Protein AF-A0A6G3WSI2-F1 (afdb_monomer_lite)

Organism: NCBI:txid2706086

Radius of gyration: 18.44 Å; chains: 1; bounding box: 34×19×48 Å

Structure (mmCIF, N/CA/C/O backbone):
data_AF-A0A6G3WSI2-F1
#
_entry.id   AF-A0A6G3WSI2-F1
#
loop_
_atom_site.group_PDB
_atom_site.id
_atom_site.type_symbol
_atom_site.label_atom_id
_atom_site.label_alt_id
_atom_site.label_comp_id
_atom_site.label_asym_id
_atom_site.label_entity_id
_atom_site.label_seq_id
_atom_site.pdbx_PDB_ins_code
_atom_site.Cartn_x
_atom_site.Cartn_y
_atom_site.Cartn_z
_atom_site.occupancy
_atom_site.B_iso_or_equiv
_atom_site.auth_seq_id
_atom_site.auth_comp_id
_atom_site.auth_asym_id
_atom_site.auth_atom_id
_atom_site.pdbx_PDB_model_num
ATOM 1 N N . GLY A 1 1 ? 3.726 -7.099 2.460 1.00 93.56 1 GLY A N 1
ATOM 2 C CA . GLY A 1 1 ? 3.711 -7.947 1.250 1.00 93.56 1 GLY A CA 1
ATOM 3 C C . GLY A 1 1 ? 4.031 -7.149 0.002 1.00 93.56 1 GLY A C 1
ATOM 4 O O . GLY A 1 1 ? 3.224 -7.113 -0.920 1.00 93.56 1 GLY A O 1
ATOM 5 N N . SER A 1 2 ? 5.182 -6.479 -0.002 1.00 98.00 2 SER A N 1
ATOM 6 C CA . SER A 1 2 ? 5.679 -5.693 -1.137 1.00 98.00 2 SER A CA 1
ATOM 7 C C . SER A 1 2 ? 6.855 -6.367 -1.848 1.00 98.00 2 SER A C 1
ATOM 9 O O . SER A 1 2 ? 7.335 -5.828 -2.835 1.00 98.00 2 SER A O 1
ATOM 11 N N . HIS A 1 3 ? 7.327 -7.521 -1.362 1.00 98.38 3 HIS A N 1
ATOM 12 C CA . HIS A 1 3 ? 8.535 -8.191 -1.860 1.00 98.38 3 HIS A CA 1
ATOM 13 C C . HIS A 1 3 ? 8.467 -8.493 -3.364 1.00 98.38 3 HIS A C 1
ATOM 15 O O . HIS A 1 3 ? 9.374 -8.141 -4.099 1.00 98.38 3 HIS A O 1
ATOM 21 N N . ASP A 1 4 ? 7.345 -9.043 -3.822 1.00 98.19 4 ASP A N 1
ATOM 22 C CA . ASP A 1 4 ? 7.010 -9.311 -5.230 1.00 98.19 4 ASP A CA 1
ATOM 23 C C . ASP A 1 4 ? 6.839 -8.045 -6.093 1.00 98.19 4 ASP A C 1
ATOM 25 O O . ASP A 1 4 ? 6.733 -8.129 -7.311 1.00 98.19 4 ASP A O 1
ATOM 29 N N . LYS A 1 5 ? 6.777 -6.873 -5.458 1.00 98.50 5 LYS A N 1
ATOM 30 C CA . LYS A 1 5 ? 6.626 -5.550 -6.078 1.00 98.50 5 LYS A CA 1
ATOM 31 C C . LYS A 1 5 ? 7.802 -4.638 -5.723 1.00 98.50 5 LYS A C 1
ATOM 33 O O . LYS A 1 5 ? 7.622 -3.428 -5.578 1.00 98.50 5 LYS A O 1
ATOM 38 N N . THR A 1 6 ? 8.971 -5.228 -5.491 1.00 98.75 6 THR A N 1
ATOM 39 C CA . THR A 1 6 ? 10.223 -4.525 -5.200 1.00 98.75 6 THR A CA 1
ATOM 40 C C . THR A 1 6 ? 11.224 -4.846 -6.299 1.00 98.75 6 THR A C 1
ATOM 42 O O . THR A 1 6 ? 11.454 -6.019 -6.584 1.00 98.75 6 THR A O 1
ATOM 45 N N . PHE A 1 7 ? 11.813 -3.818 -6.903 1.00 98.56 7 PHE A N 1
ATOM 46 C CA . PHE A 1 7 ? 12.708 -3.954 -8.048 1.00 98.56 7 PHE A CA 1
ATOM 47 C C . PHE A 1 7 ? 13.904 -3.021 -7.891 1.00 98.56 7 PHE A C 1
ATOM 49 O O . PHE A 1 7 ? 13.730 -1.850 -7.556 1.00 98.56 7 PHE A O 1
ATOM 56 N N . GLU A 1 8 ? 15.100 -3.530 -8.169 1.00 98.62 8 GLU A N 1
ATOM 57 C CA . GLU A 1 8 ? 16.261 -2.688 -8.447 1.00 98.62 8 GLU A CA 1
ATOM 58 C C . GLU A 1 8 ? 16.169 -2.207 -9.898 1.00 98.62 8 GLU A C 1
ATOM 60 O O . GLU A 1 8 ? 15.942 -2.996 -10.820 1.00 98.62 8 GLU A O 1
ATOM 65 N N . ILE A 1 9 ? 16.278 -0.901 -10.101 1.00 98.62 9 ILE A N 1
ATOM 66 C CA . ILE A 1 9 ? 16.074 -0.269 -11.395 1.00 98.62 9 ILE A CA 1
ATOM 67 C C . ILE A 1 9 ? 17.347 -0.411 -12.239 1.00 98.62 9 ILE A C 1
ATOM 69 O O . ILE A 1 9 ? 18.409 0.047 -11.827 1.00 98.62 9 ILE A O 1
ATOM 73 N N . PRO A 1 10 ? 17.277 -0.987 -13.451 1.00 98.00 10 PRO A N 1
ATOM 74 C CA . PRO A 1 10 ? 18.475 -1.240 -14.251 1.00 98.00 10 PRO A CA 1
ATOM 75 C C . PRO A 1 10 ? 19.008 0.010 -14.968 1.00 98.00 10 PRO A C 1
ATOM 77 O O . PRO A 1 10 ? 20.179 0.054 -15.334 1.00 98.00 10 PRO A O 1
ATOM 80 N N . ALA A 1 11 ? 18.159 1.014 -15.210 1.00 98.50 11 ALA A N 1
ATOM 81 C CA . ALA A 1 11 ? 18.508 2.214 -15.964 1.00 98.50 11 ALA A CA 1
ATOM 82 C C . ALA A 1 11 ? 17.651 3.415 -15.545 1.00 98.50 11 ALA A C 1
ATOM 84 O O . ALA A 1 11 ? 16.480 3.261 -15.199 1.00 98.50 11 ALA A O 1
ATOM 85 N N . THR A 1 12 ? 18.226 4.615 -15.633 1.00 98.69 12 THR A N 1
ATOM 86 C CA . THR A 1 12 ? 17.524 5.875 -15.360 1.00 98.69 12 THR A CA 1
ATOM 87 C C . THR A 1 12 ? 16.317 6.054 -16.278 1.00 98.69 12 THR A C 1
ATOM 89 O O . THR A 1 12 ? 16.409 5.851 -17.489 1.00 98.69 12 THR A O 1
ATOM 92 N N . GLY A 1 13 ? 15.190 6.472 -15.708 1.00 98.44 13 GLY A N 1
ATOM 93 C CA . GLY A 1 13 ? 13.939 6.657 -16.426 1.00 98.44 13 GLY A CA 1
ATOM 94 C C . GLY A 1 13 ? 12.769 6.916 -15.484 1.00 98.44 13 GLY A C 1
ATOM 95 O O . GLY A 1 13 ? 12.881 7.654 -14.505 1.00 98.44 13 GLY A O 1
ATOM 96 N N . THR A 1 14 ? 11.625 6.308 -15.789 1.00 98.56 14 THR A N 1
ATOM 97 C CA . THR A 1 14 ? 10.379 6.512 -15.045 1.00 98.56 14 THR A CA 1
ATOM 98 C C . THR A 1 14 ? 9.655 5.188 -14.849 1.00 98.56 14 THR A C 1
ATOM 100 O O . THR A 1 14 ? 9.413 4.463 -15.814 1.00 98.56 14 THR A O 1
ATOM 103 N N . VAL A 1 15 ? 9.261 4.892 -13.611 1.00 98.50 15 VAL A N 1
ATOM 104 C CA . VAL A 1 15 ? 8.339 3.794 -13.298 1.00 98.50 15 VAL A CA 1
ATOM 105 C C . VAL A 1 15 ? 6.913 4.329 -13.332 1.00 98.50 15 VAL A C 1
ATOM 107 O O . VAL A 1 15 ? 6.612 5.342 -12.702 1.00 98.50 15 VAL A O 1
ATOM 110 N N . ARG A 1 16 ? 6.026 3.633 -14.048 1.00 98.50 16 ARG A N 1
ATOM 111 C CA . ARG A 1 16 ? 4.589 3.927 -14.109 1.00 98.50 16 ARG A CA 1
ATOM 112 C C . ARG A 1 16 ? 3.786 2.734 -13.625 1.00 98.50 16 ARG A C 1
ATOM 114 O O . ARG A 1 16 ? 4.037 1.607 -14.047 1.00 98.50 16 ARG A O 1
ATOM 121 N N . VAL A 1 17 ? 2.786 3.002 -12.796 1.00 98.19 17 VAL A N 1
ATOM 122 C CA . VAL A 1 17 ? 1.722 2.046 -12.487 1.00 98.19 17 VAL A CA 1
ATOM 123 C C . VAL A 1 17 ? 0.522 2.441 -13.333 1.00 98.19 17 VAL A C 1
ATOM 125 O O . VAL A 1 17 ? 0.040 3.568 -13.228 1.00 98.19 17 VAL A O 1
ATOM 128 N N . VAL A 1 18 ? 0.071 1.529 -14.191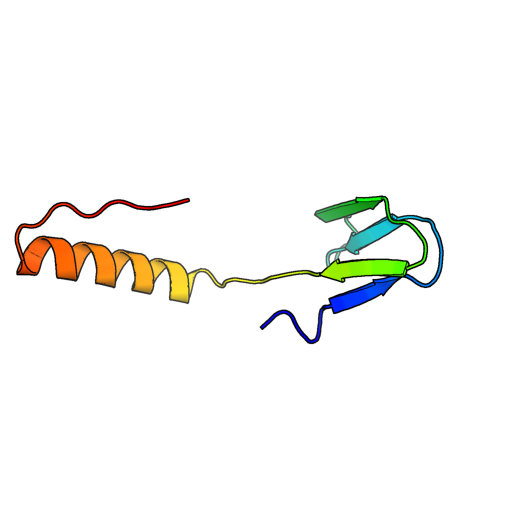 1.00 98.44 18 VAL A N 1
ATOM 129 C CA . VAL A 1 18 ? -1.062 1.738 -15.098 1.00 98.44 18 VAL A CA 1
ATOM 130 C C . VAL A 1 18 ? -2.217 0.825 -14.715 1.00 98.44 18 VAL A C 1
ATOM 132 O O . VAL A 1 18 ? -1.998 -0.328 -14.337 1.00 98.44 18 VAL A O 1
ATOM 135 N N . ASP A 1 19 ? -3.440 1.341 -14.780 1.00 97.81 19 ASP A N 1
ATOM 136 C CA . ASP A 1 19 ? -4.638 0.531 -14.581 1.00 97.81 19 ASP A CA 1
ATOM 137 C C . ASP A 1 19 ? -5.014 -0.259 -15.848 1.00 97.81 19 ASP A C 1
ATOM 139 O O . ASP A 1 19 ? -4.369 -0.165 -16.896 1.00 97.81 19 ASP A O 1
ATOM 143 N N . ALA A 1 20 ? -6.082 -1.053 -15.760 1.00 98.06 20 ALA A N 1
ATOM 144 C CA . ALA A 1 20 ? -6.544 -1.884 -16.870 1.00 98.06 20 ALA A CA 1
ATOM 145 C C . ALA A 1 20 ? -7.059 -1.084 -18.085 1.00 98.06 20 ALA A C 1
ATOM 147 O O . ALA A 1 20 ? -7.162 -1.645 -19.173 1.00 98.06 20 ALA A O 1
ATOM 148 N N . SER A 1 21 ? -7.381 0.204 -17.919 1.00 98.06 21 SER A N 1
ATOM 149 C CA . SER A 1 21 ? -7.756 1.103 -19.019 1.00 98.06 21 SER A CA 1
ATOM 150 C C . SER A 1 21 ? -6.540 1.732 -19.712 1.00 98.06 21 SER A C 1
ATOM 152 O O . SER A 1 21 ? -6.685 2.365 -20.756 1.00 98.06 21 SER A O 1
ATOM 154 N N . GLY A 1 22 ? -5.341 1.544 -19.150 1.00 97.69 22 GLY A N 1
ATOM 155 C CA . GLY A 1 22 ? -4.103 2.173 -19.601 1.00 97.69 22 GLY A CA 1
ATOM 156 C C . GLY A 1 22 ? -3.851 3.548 -18.979 1.00 97.69 22 GLY A C 1
ATOM 157 O O . GLY A 1 22 ? -2.877 4.206 -19.346 1.00 97.69 22 GLY A O 1
ATOM 158 N N . ALA A 1 23 ? -4.685 3.991 -18.034 1.00 98.50 23 ALA A N 1
ATOM 159 C CA . ALA A 1 23 ? -4.466 5.247 -17.333 1.00 98.50 23 ALA A CA 1
ATOM 160 C C . ALA A 1 23 ? -3.318 5.100 -16.325 1.00 98.50 23 ALA A C 1
ATOM 162 O O . ALA A 1 23 ? -3.244 4.122 -15.578 1.00 98.50 23 ALA A O 1
ATOM 163 N N . VAL A 1 24 ? -2.416 6.082 -16.290 1.00 98.38 24 VAL A N 1
ATOM 164 C CA . VAL A 1 24 ? -1.340 6.137 -15.292 1.00 98.38 24 VAL A CA 1
ATOM 165 C C . VAL A 1 24 ? -1.939 6.563 -13.952 1.00 98.38 24 VAL A C 1
ATOM 167 O O . VAL A 1 24 ? -2.494 7.654 -13.846 1.00 98.38 24 VAL A O 1
ATOM 170 N N . VAL A 1 25 ? -1.810 5.715 -12.929 1.00 98.12 25 VAL A N 1
ATOM 171 C CA . VAL A 1 25 ? -2.310 5.986 -11.569 1.00 98.12 25 VAL A CA 1
ATOM 172 C C . VAL A 1 25 ? -1.206 6.419 -10.606 1.00 98.12 25 VAL A C 1
ATOM 174 O O . VAL A 1 25 ? -1.487 7.108 -9.631 1.00 98.12 25 VAL A O 1
ATOM 177 N N . LEU A 1 26 ? 0.047 6.041 -10.880 1.00 98.25 26 LEU A N 1
ATOM 178 C CA . LEU A 1 26 ? 1.244 6.495 -10.164 1.00 98.25 26 LEU A CA 1
ATOM 179 C C . LEU A 1 26 ? 2.413 6.618 -11.146 1.00 98.25 26 LEU A C 1
ATOM 181 O O . LEU A 1 26 ? 2.553 5.795 -12.054 1.00 98.25 26 LEU A O 1
ATOM 185 N N . GLU A 1 27 ? 3.285 7.598 -10.925 1.00 98.31 27 GLU A N 1
ATOM 186 C CA . GLU A 1 27 ? 4.494 7.825 -11.717 1.00 98.31 27 GLU A CA 1
ATOM 187 C C . GLU A 1 27 ? 5.647 8.273 -10.809 1.00 98.31 27 GLU A C 1
ATOM 189 O O . GLU A 1 27 ? 5.444 9.082 -9.905 1.00 98.31 27 GLU A O 1
ATOM 194 N N . GLN A 1 28 ? 6.851 7.746 -11.039 1.00 98.62 28 GLN A N 1
ATOM 195 C CA . GLN A 1 28 ? 8.049 8.075 -10.265 1.00 98.62 28 GLN A CA 1
ATOM 196 C C . GLN A 1 28 ? 9.279 8.122 -11.177 1.00 98.62 28 GLN A C 1
ATOM 198 O O . GLN A 1 28 ? 9.576 7.149 -11.873 1.00 98.62 28 GLN A O 1
ATOM 203 N N . ALA A 1 29 ? 10.025 9.229 -11.147 1.00 98.62 29 ALA A N 1
ATOM 204 C CA . ALA A 1 29 ? 11.355 9.296 -11.753 1.00 98.62 29 ALA A CA 1
ATOM 205 C C . ALA A 1 29 ? 12.350 8.465 -10.927 1.00 98.62 29 ALA A C 1
ATOM 207 O O . ALA A 1 29 ? 12.326 8.532 -9.695 1.00 98.62 29 ALA A O 1
ATOM 208 N N . VAL A 1 30 ? 13.196 7.691 -11.608 1.00 98.69 30 VAL A N 1
ATOM 209 C CA . VAL A 1 30 ? 14.153 6.749 -11.007 1.00 98.69 30 VAL A CA 1
ATOM 210 C C . VAL A 1 30 ? 15.494 6.769 -11.743 1.00 98.69 30 VAL A C 1
ATOM 212 O O . VAL A 1 30 ? 15.550 7.060 -12.940 1.00 98.69 30 VAL A O 1
ATOM 215 N N . GLY A 1 31 ? 16.570 6.440 -11.037 1.00 98.62 31 GLY A N 1
ATOM 216 C CA . GLY A 1 31 ? 17.920 6.216 -11.551 1.00 98.62 31 GLY A CA 1
ATOM 217 C C . GLY A 1 31 ? 18.300 4.732 -11.624 1.00 98.62 31 GLY A C 1
ATOM 218 O O . GLY A 1 31 ? 17.636 3.875 -11.046 1.00 98.62 31 GLY A O 1
ATOM 219 N N . ALA A 1 32 ? 19.395 4.419 -12.322 1.00 98.62 32 ALA A N 1
ATOM 220 C CA . ALA A 1 32 ? 20.001 3.085 -12.267 1.00 98.62 32 ALA A CA 1
ATOM 221 C C . ALA A 1 32 ? 20.501 2.765 -10.843 1.00 98.62 32 ALA A C 1
ATOM 223 O O . ALA A 1 32 ? 21.186 3.585 -10.234 1.00 98.62 32 ALA A O 1
ATOM 224 N N . GLY A 1 33 ? 20.183 1.576 -10.334 1.00 98.56 33 GLY A N 1
ATOM 225 C CA . GLY A 1 33 ? 20.495 1.123 -8.975 1.00 98.56 33 GLY A CA 1
ATOM 226 C C . GLY A 1 33 ? 19.473 1.534 -7.907 1.00 98.56 33 GLY A C 1
ATOM 227 O O . GLY A 1 33 ? 19.551 1.045 -6.780 1.00 98.56 33 GLY A O 1
ATOM 228 N N . ASP A 1 34 ? 18.493 2.389 -8.229 1.00 98.75 34 ASP A N 1
ATOM 229 C CA . ASP A 1 34 ? 17.424 2.730 -7.284 1.00 98.75 34 ASP A CA 1
ATOM 230 C C . ASP A 1 34 ? 16.581 1.497 -6.947 1.00 98.75 34 ASP A C 1
ATOM 232 O O . ASP A 1 34 ? 16.309 0.657 -7.803 1.00 98.75 34 ASP A O 1
ATOM 236 N N . ILE A 1 35 ? 16.086 1.414 -5.711 1.00 98.62 35 ILE A N 1
ATOM 237 C CA . ILE A 1 35 ? 15.128 0.379 -5.314 1.00 98.62 35 ILE A CA 1
ATOM 238 C C . ILE A 1 35 ? 13.721 0.969 -5.358 1.00 98.62 35 ILE A C 1
ATOM 240 O O . ILE A 1 35 ? 13.303 1.699 -4.456 1.00 98.62 35 ILE A O 1
ATOM 244 N N . PHE A 1 36 ? 12.958 0.609 -6.386 1.00 98.62 36 PHE A N 1
ATOM 245 C CA . PHE A 1 36 ? 11.533 0.905 -6.452 1.00 98.62 36 PHE A CA 1
ATOM 246 C C . PHE A 1 36 ? 10.733 -0.135 -5.662 1.00 98.62 36 PHE A C 1
ATOM 248 O O . PHE A 1 36 ? 11.009 -1.335 -5.722 1.00 98.62 36 PHE A O 1
ATOM 255 N N . ARG A 1 37 ? 9.691 0.306 -4.948 1.00 98.56 37 ARG A N 1
ATOM 256 C CA . ARG A 1 37 ? 8.786 -0.587 -4.218 1.00 98.56 37 ARG A CA 1
ATOM 257 C C . ARG A 1 37 ? 7.354 -0.075 -4.212 1.00 98.56 37 ARG A C 1
ATOM 259 O O . ARG A 1 37 ? 7.121 1.099 -3.950 1.00 98.56 37 ARG A O 1
ATOM 266 N N . MET A 1 38 ? 6.395 -0.992 -4.346 1.00 98.38 38 MET A N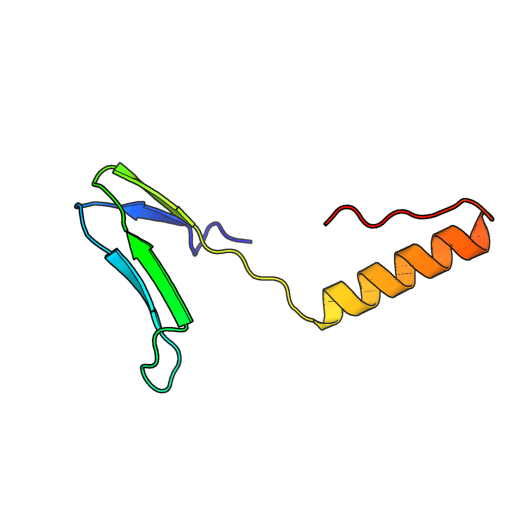 1
ATOM 267 C CA . MET A 1 38 ? 4.972 -0.699 -4.160 1.00 98.38 38 MET A CA 1
ATOM 268 C C . MET A 1 38 ? 4.341 -1.529 -3.034 1.00 98.38 38 MET A C 1
ATOM 270 O O . MET A 1 38 ? 4.568 -2.735 -2.897 1.00 98.38 38 MET A O 1
ATOM 274 N N . CYS A 1 39 ? 3.507 -0.873 -2.229 1.00 98.25 39 CYS A N 1
ATOM 275 C CA . CYS A 1 39 ? 2.737 -1.482 -1.147 1.00 98.25 39 CYS A CA 1
ATOM 276 C C . CYS A 1 39 ? 1.243 -1.482 -1.483 1.00 98.25 39 CYS A C 1
ATOM 278 O O . CYS A 1 39 ? 0.771 -0.661 -2.261 1.00 98.25 39 CYS A O 1
ATOM 280 N N . GLN A 1 40 ? 0.497 -2.398 -0.870 1.00 98.06 40 GLN A N 1
ATOM 281 C CA . GLN A 1 40 ? -0.958 -2.446 -0.972 1.00 98.06 40 GLN A CA 1
ATOM 282 C C . GLN A 1 40 ? -1.555 -2.786 0.391 1.00 98.06 40 GLN A C 1
ATOM 284 O O . GLN A 1 40 ? -1.042 -3.666 1.089 1.00 98.06 40 GLN A O 1
ATOM 289 N N . THR A 1 41 ? -2.665 -2.137 0.717 1.00 98.38 41 THR A N 1
ATOM 290 C CA . THR A 1 41 ? -3.489 -2.434 1.889 1.00 98.38 41 THR A CA 1
ATOM 291 C C . THR A 1 41 ? -4.938 -2.413 1.430 1.00 98.38 41 THR A C 1
ATOM 293 O O . THR A 1 41 ? -5.358 -1.474 0.762 1.00 98.38 41 THR A O 1
ATOM 296 N N . LYS A 1 42 ? -5.689 -3.479 1.719 1.00 98.50 42 LYS A N 1
ATOM 297 C CA . LYS A 1 42 ? -7.100 -3.579 1.326 1.00 98.50 42 LYS A CA 1
ATOM 298 C C . LYS A 1 42 ? -7.988 -2.857 2.340 1.00 98.50 42 LYS A C 1
ATOM 300 O O . LYS A 1 42 ? -7.637 -2.776 3.513 1.00 98.50 42 LYS A O 1
ATOM 305 N N . ASP A 1 43 ? -9.161 -2.436 1.885 1.00 98.69 43 ASP A N 1
ATOM 306 C CA . ASP A 1 43 ? -10.156 -1.738 2.701 1.00 98.69 43 ASP A CA 1
ATOM 307 C C . ASP A 1 43 ? -10.662 -2.575 3.893 1.00 98.69 43 ASP A C 1
ATOM 309 O O . ASP A 1 43 ? -10.625 -2.115 5.030 1.00 98.69 43 ASP A O 1
ATOM 313 N N . LEU A 1 44 ? -11.021 -3.847 3.677 1.00 98.69 44 LEU A N 1
ATOM 314 C CA . LEU A 1 44 ? -11.512 -4.730 4.748 1.00 98.69 44 LEU A CA 1
ATOM 315 C C . LEU A 1 44 ? -10.561 -4.821 5.969 1.00 98.69 44 LEU A C 1
ATOM 317 O O . LEU A 1 44 ? -11.027 -4.620 7.091 1.00 98.69 44 LEU A O 1
ATOM 321 N N . PRO A 1 45 ? -9.242 -5.062 5.802 1.00 98.62 45 PRO A N 1
ATOM 322 C CA . PRO A 1 45 ? -8.280 -4.953 6.901 1.00 98.62 45 PRO A CA 1
ATOM 323 C C . PRO A 1 45 ? -8.258 -3.598 7.622 1.00 98.62 45 PRO A C 1
ATOM 325 O O . PRO A 1 45 ? -8.046 -3.570 8.830 1.00 98.62 45 PRO A O 1
ATOM 328 N N . ILE A 1 46 ? -8.471 -2.480 6.916 1.00 98.81 46 ILE A N 1
ATOM 329 C CA . ILE A 1 46 ? -8.499 -1.138 7.523 1.00 98.81 46 ILE A CA 1
ATOM 330 C C . ILE A 1 46 ? -9.749 -0.982 8.392 1.00 98.81 46 ILE A C 1
ATOM 332 O O . ILE A 1 46 ? -9.648 -0.512 9.526 1.00 98.81 46 ILE A O 1
ATOM 336 N N . GLN A 1 47 ? -10.914 -1.420 7.903 1.00 98.75 47 GLN A N 1
ATOM 337 C CA . GLN A 1 47 ? -12.153 -1.392 8.684 1.00 98.75 47 GLN A CA 1
ATOM 338 C C . GLN A 1 47 ? -12.019 -2.197 9.985 1.00 98.75 47 GLN A C 1
ATOM 340 O O . GLN A 1 47 ? -12.399 -1.717 11.056 1.00 98.75 47 GLN A O 1
ATOM 345 N N . ASP A 1 48 ? -11.444 -3.401 9.911 1.00 98.81 48 ASP A N 1
ATOM 346 C CA . ASP A 1 48 ? -11.226 -4.235 11.095 1.00 98.81 48 ASP A CA 1
ATOM 347 C C . ASP A 1 48 ? -10.191 -3.623 12.052 1.00 98.81 48 ASP A C 1
ATOM 349 O O . ASP A 1 48 ? -10.406 -3.592 13.265 1.00 98.81 48 ASP A O 1
ATOM 353 N N . TRP A 1 49 ? -9.120 -3.027 11.521 1.00 98.75 49 TRP A N 1
ATOM 354 C CA . TRP A 1 49 ? -8.127 -2.306 12.319 1.00 98.75 49 TRP A CA 1
ATOM 355 C C . TRP A 1 49 ? -8.743 -1.143 13.112 1.00 98.75 49 TRP A C 1
ATOM 357 O O . TRP A 1 49 ? -8.501 -1.017 14.316 1.00 98.75 49 TRP A O 1
ATOM 367 N N . VAL A 1 50 ? -9.608 -0.340 12.480 1.00 98.75 50 VAL A N 1
ATOM 368 C CA . VAL A 1 50 ? -10.354 0.736 13.155 1.00 98.75 50 VAL A CA 1
ATOM 369 C C . VAL A 1 50 ? -11.304 0.164 14.209 1.00 98.75 50 VAL A C 1
ATOM 371 O O . VAL A 1 50 ? -11.330 0.644 15.346 1.00 98.75 50 VAL A O 1
ATOM 374 N N . LYS A 1 51 ? -12.059 -0.890 13.872 1.00 98.75 51 LYS A N 1
ATOM 375 C CA . LYS A 1 51 ? -12.966 -1.568 14.810 1.00 98.75 51 LYS A CA 1
ATOM 376 C C . LYS A 1 51 ? -12.220 -2.060 16.049 1.00 98.75 51 LYS A C 1
ATOM 378 O O . LYS A 1 51 ? -12.710 -1.882 17.169 1.00 98.75 51 LYS A O 1
ATOM 383 N N . LEU A 1 52 ? -11.038 -2.647 15.874 1.00 98.81 52 LEU A N 1
ATOM 384 C CA . LEU A 1 52 ? -10.202 -3.110 16.974 1.00 98.81 52 LEU A CA 1
ATOM 385 C C . LEU A 1 52 ? -9.721 -1.939 17.837 1.00 98.81 52 LEU A C 1
ATOM 387 O O . LEU A 1 52 ? -9.862 -1.999 19.059 1.00 98.81 52 LEU A O 1
ATOM 391 N N . ALA A 1 53 ? -9.216 -0.864 17.227 1.00 98.75 53 ALA A N 1
ATOM 392 C CA . ALA A 1 53 ? -8.760 0.325 17.948 1.00 98.75 53 ALA A CA 1
ATOM 393 C C . ALA A 1 53 ? -9.872 0.916 18.836 1.00 98.75 53 ALA A C 1
ATOM 395 O O . ALA A 1 53 ? -9.665 1.129 20.033 1.00 98.75 53 ALA A O 1
ATOM 396 N N . VAL A 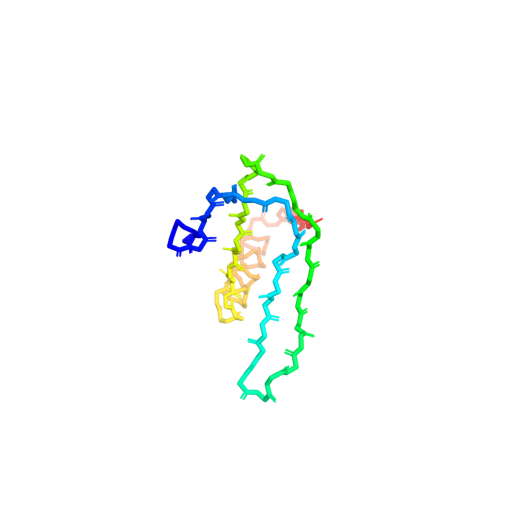1 54 ? -11.081 1.084 18.286 1.00 98.69 54 VAL A N 1
ATOM 397 C CA . VAL A 1 54 ? -12.255 1.582 19.026 1.00 98.69 54 VAL A CA 1
ATOM 398 C C . VAL A 1 54 ? -12.666 0.619 20.139 1.00 98.69 54 VAL A C 1
ATOM 400 O O . VAL A 1 54 ? -12.955 1.046 21.258 1.00 98.69 54 VAL A O 1
ATOM 403 N N . THR A 1 55 ? -12.671 -0.686 19.857 1.00 98.81 55 THR A N 1
ATOM 404 C CA . THR A 1 55 ? -13.006 -1.720 20.848 1.00 98.81 55 THR A CA 1
ATOM 405 C C . THR A 1 55 ? -12.041 -1.677 22.030 1.00 98.81 55 THR A C 1
ATOM 407 O O . THR A 1 55 ? -12.468 -1.737 23.184 1.00 98.81 55 THR A O 1
ATOM 410 N N . ARG A 1 56 ? -10.740 -1.523 21.764 1.00 98.81 56 ARG A N 1
ATOM 411 C CA . ARG A 1 56 ? -9.708 -1.430 22.801 1.00 98.81 56 ARG A CA 1
ATOM 412 C C . ARG A 1 56 ? -9.830 -0.153 23.619 1.00 98.81 56 ARG A C 1
ATOM 414 O O . ARG A 1 56 ? -9.840 -0.259 24.841 1.00 98.81 56 ARG A O 1
ATOM 421 N N . ALA A 1 57 ? -9.987 1.001 22.971 1.00 98.75 57 ALA A N 1
ATOM 422 C CA . ALA A 1 57 ? -10.185 2.280 23.653 1.00 98.75 57 ALA A CA 1
ATOM 423 C C . ALA A 1 57 ? -11.406 2.238 24.584 1.00 98.75 57 ALA A C 1
ATOM 425 O O . ALA A 1 57 ? -11.327 2.625 25.746 1.00 98.75 57 ALA A O 1
ATOM 426 N N . ARG A 1 58 ? -12.525 1.674 24.107 1.00 98.62 58 ARG A N 1
ATOM 427 C CA . ARG A 1 58 ? -13.745 1.516 24.910 1.00 98.62 58 ARG A CA 1
ATOM 428 C C . ARG A 1 58 ? -13.550 0.571 26.095 1.00 98.62 58 ARG A C 1
ATOM 430 O O . ARG A 1 58 ? -14.033 0.866 27.179 1.00 98.62 58 ARG A O 1
ATOM 437 N N . ALA A 1 59 ? -12.870 -0.558 25.893 1.00 98.75 59 ALA A N 1
ATOM 438 C CA . ALA A 1 59 ? -12.676 -1.562 26.937 1.00 98.75 59 ALA A CA 1
ATOM 439 C C . ALA A 1 59 ? -11.739 -1.097 28.063 1.00 98.75 59 ALA A C 1
ATOM 441 O O . ALA A 1 59 ? -11.861 -1.577 29.185 1.00 98.75 59 ALA A O 1
ATOM 442 N N . THR A 1 60 ? -10.786 -0.210 27.771 1.00 98.69 60 THR A N 1
ATOM 443 C CA . THR A 1 60 ? -9.818 0.280 28.765 1.00 98.69 60 THR A CA 1
ATOM 444 C C . THR A 1 60 ? -10.139 1.671 29.298 1.00 98.69 60 THR A C 1
ATOM 446 O O . THR A 1 60 ? -9.599 2.046 30.331 1.00 98.69 60 THR A O 1
ATOM 449 N N . GLY A 1 61 ? -10.966 2.449 28.594 1.00 98.50 61 GLY A N 1
ATOM 450 C CA . GLY A 1 61 ? -11.170 3.871 28.873 1.00 98.50 61 GLY A CA 1
ATOM 451 C C . GLY A 1 61 ? -9.976 4.754 28.490 1.00 98.50 61 GLY A C 1
ATOM 452 O O . GLY A 1 61 ? -10.024 5.964 28.704 1.00 98.50 61 GLY A O 1
ATOM 453 N N . ASN A 1 62 ? -8.913 4.181 27.914 1.00 98.75 62 ASN A N 1
ATOM 454 C CA . ASN A 1 62 ? -7.735 4.941 27.510 1.00 98.75 62 ASN A CA 1
ATOM 455 C C . ASN A 1 62 ? -7.977 5.646 26.167 1.00 98.75 62 ASN A C 1
ATOM 457 O O . ASN A 1 62 ? -8.604 5.063 25.274 1.00 98.75 62 ASN A O 1
ATOM 461 N N . PRO A 1 63 ? -7.420 6.854 25.968 1.00 98.38 63 PRO A N 1
ATOM 462 C CA . PRO A 1 63 ? -7.429 7.493 24.660 1.00 98.38 63 PRO A CA 1
ATOM 463 C C . PRO A 1 63 ? -6.648 6.653 23.638 1.00 98.38 63 PRO A C 1
ATOM 465 O O . PRO A 1 63 ? -5.595 6.092 23.948 1.00 98.38 63 PRO A O 1
ATOM 468 N N . ALA A 1 64 ? -7.155 6.591 22.405 1.00 98.56 64 ALA A N 1
ATOM 469 C CA . ALA A 1 64 ? -6.467 5.998 21.260 1.00 98.56 64 ALA A CA 1
ATOM 470 C C . ALA A 1 64 ? -6.093 7.088 20.251 1.00 98.56 64 ALA A C 1
ATOM 472 O O . ALA A 1 64 ? -6.889 7.986 19.98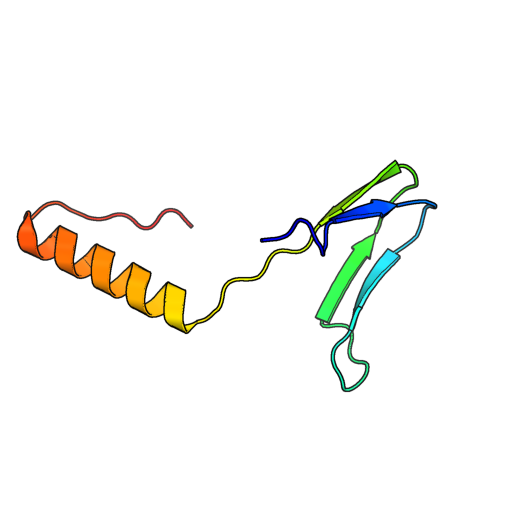0 1.00 98.56 64 ALA A O 1
ATOM 473 N N . VAL A 1 65 ? -4.888 6.993 19.690 1.00 98.50 65 VAL A N 1
ATOM 474 C CA . VAL A 1 65 ? -4.349 7.942 18.707 1.00 98.50 65 VAL A CA 1
ATOM 475 C C . VAL A 1 65 ? -4.034 7.185 17.423 1.00 98.50 65 VAL A 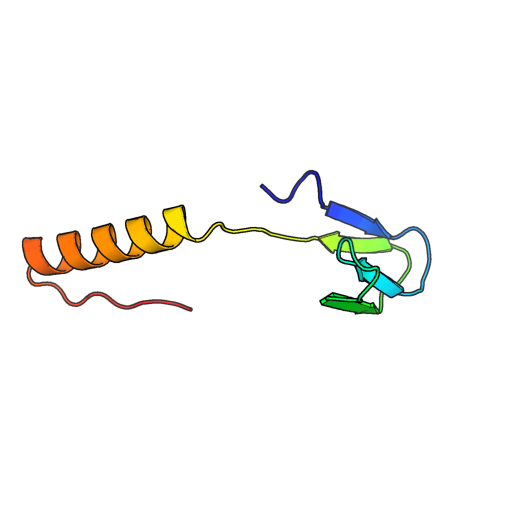C 1
ATOM 477 O O . VAL A 1 65 ? -3.369 6.151 17.465 1.00 98.50 65 VAL A O 1
ATOM 480 N N . PHE A 1 66 ? -4.493 7.706 16.287 1.00 98.44 66 PHE A N 1
ATOM 481 C CA . PHE A 1 66 ? -4.130 7.211 14.960 1.00 98.44 66 PHE A CA 1
ATOM 482 C C . PHE A 1 66 ? -2.858 7.926 14.489 1.00 98.44 66 PHE A C 1
ATOM 484 O O . PHE A 1 66 ? -2.835 9.151 14.424 1.00 98.44 66 PHE A O 1
ATOM 491 N N . TRP A 1 67 ? -1.802 7.163 14.200 1.00 98.06 67 TRP A N 1
ATOM 492 C CA . TRP A 1 67 ? -0.520 7.669 13.699 1.00 98.06 67 TRP A CA 1
ATOM 493 C C . TRP A 1 67 ? -0.497 7.400 12.195 1.00 98.06 67 TRP A C 1
ATOM 495 O O . TRP A 1 67 ? -0.406 6.237 11.796 1.00 98.06 67 TRP A O 1
ATOM 505 N N . LEU A 1 68 ? -0.685 8.449 11.393 1.00 94.25 68 LEU A N 1
ATOM 506 C CA . LEU A 1 68 ? -0.953 8.372 9.954 1.00 94.25 68 LEU A CA 1
ATOM 507 C C . LEU A 1 68 ? 0.091 9.148 9.157 1.00 94.25 68 LEU A C 1
ATOM 509 O O . LEU A 1 68 ? 0.387 10.293 9.565 1.00 94.25 68 LEU A O 1
#

Secondary structure (DSSP, 8-state):
--GGGEEE-SSSEEEEEE-TTS-EEEEEEE-TT-EEE-----HHHHHHHHHHHHHHHHHH--------

S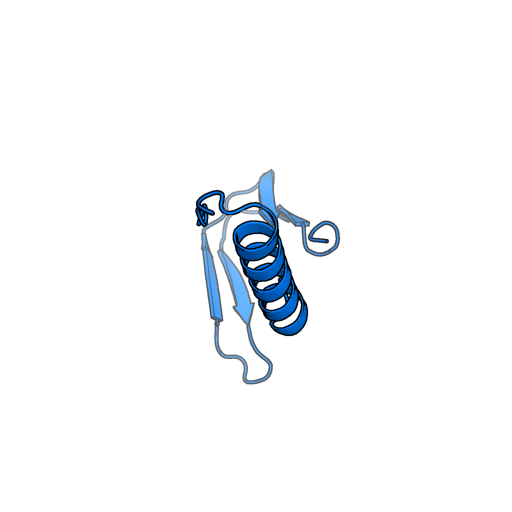equence (68 aa):
GSHDKTFEIPATGTVRVVDASGAVVLEQAVGAGDIFRMCQTKDLPIQDWVKLAVTRARATGNPAVFWL

Foldseek 3Di:
DFPVVKDQAQAWDKDFDADPVRDTPDMDTDGHRDIDTDDDDDPVVVVVVVVVQVVVCVVVVDDGDDDD

pLDDT: mean 98.36, std 0.82, range [93.56, 98.81]

InterPro domains:
  IPR004436 Isocitrate dehydrogenase NADP-dependent, monomeric [PF03971] (1-68)
  IPR004436 Isocitrate dehydrogenase NADP-dependent, monomeric [PTHR36999] (1-68)